Protein AF-A0A2D5AUK9-F1 (afdb_monomer)

Structure (mmCIF, N/CA/C/O backbone):
data_AF-A0A2D5AUK9-F1
#
_entry.id   AF-A0A2D5AUK9-F1
#
loop_
_atom_site.group_PDB
_atom_site.id
_atom_site.type_symbol
_atom_site.label_atom_id
_atom_site.label_alt_id
_atom_site.label_comp_id
_atom_site.label_asym_id
_atom_site.label_entity_id
_atom_site.label_seq_id
_atom_site.pdbx_PDB_ins_code
_atom_site.Cartn_x
_atom_site.Cartn_y
_atom_site.Cartn_z
_atom_site.occupancy
_atom_site.B_iso_or_equiv
_atom_site.auth_seq_id
_atom_site.auth_comp_id
_atom_site.auth_asym_id
_atom_site.auth_atom_id
_atom_site.pdbx_PDB_model_num
ATOM 1 N N . MET A 1 1 ? -25.333 1.059 3.253 1.00 38.12 1 MET A N 1
ATOM 2 C CA . MET A 1 1 ? -24.427 0.078 2.619 1.00 38.12 1 MET A CA 1
ATOM 3 C C . MET A 1 1 ? -23.601 -0.550 3.734 1.00 38.12 1 MET A C 1
ATOM 5 O O . MET A 1 1 ? -22.457 -0.164 3.902 1.00 38.12 1 MET A O 1
ATOM 9 N N . PHE A 1 2 ? -24.202 -1.489 4.479 1.00 33.16 2 PHE A N 1
ATOM 10 C CA . PHE A 1 2 ? -23.838 -1.837 5.863 1.00 33.16 2 PHE A CA 1
ATOM 11 C C . PHE A 1 2 ? -22.328 -1.848 6.141 1.00 33.16 2 PHE A C 1
ATOM 13 O O . PHE A 1 2 ? -21.616 -2.786 5.760 1.00 33.16 2 PHE A O 1
ATOM 20 N N . TYR A 1 3 ? -21.843 -0.794 6.800 1.00 42.16 3 TYR A N 1
ATOM 21 C CA . TYR A 1 3 ? -20.514 -0.777 7.398 1.00 42.16 3 TYR A CA 1
ATOM 22 C C . TYR A 1 3 ? -20.591 -1.569 8.700 1.00 42.16 3 TYR A C 1
ATOM 24 O O . TYR A 1 3 ? -21.022 -1.086 9.737 1.00 42.16 3 TYR A O 1
ATOM 32 N N . VAL A 1 4 ? -20.221 -2.844 8.605 1.00 38.97 4 VAL A N 1
ATOM 33 C CA . VAL A 1 4 ? -20.131 -3.748 9.751 1.00 38.97 4 VAL A CA 1
ATOM 34 C C . VAL A 1 4 ? -19.068 -3.203 10.705 1.00 38.97 4 VAL A C 1
ATOM 36 O O . VAL A 1 4 ? -17.884 -3.197 10.361 1.00 38.97 4 VAL A O 1
ATOM 39 N N . VAL A 1 5 ? -19.486 -2.768 11.898 1.00 44.72 5 VAL A N 1
ATOM 40 C CA . VAL A 1 5 ? -18.587 -2.600 13.049 1.00 44.72 5 VAL A CA 1
ATOM 41 C C . VAL A 1 5 ? -17.869 -3.934 13.234 1.00 44.72 5 VAL A C 1
ATOM 43 O O . VAL A 1 5 ? -18.550 -4.953 13.376 1.00 44.72 5 VAL A O 1
ATOM 46 N N . PRO A 1 6 ? -16.527 -3.988 13.178 1.00 44.09 6 PRO A N 1
ATOM 47 C CA . PRO A 1 6 ? -15.814 -5.252 13.245 1.00 44.09 6 PRO A CA 1
ATOM 48 C C . PRO A 1 6 ? -15.916 -5.826 14.664 1.00 44.09 6 PRO A C 1
ATOM 50 O O . PRO A 1 6 ? -15.053 -5.616 15.513 1.00 44.09 6 PRO A O 1
ATOM 53 N N . SER A 1 7 ? -16.989 -6.570 14.931 1.00 40.69 7 SER A N 1
ATOM 54 C CA . SER A 1 7 ? -17.180 -7.322 16.161 1.00 40.69 7 SER A CA 1
ATOM 55 C C . SER A 1 7 ? -16.310 -8.578 16.117 1.00 40.69 7 SER A C 1
ATOM 57 O O . SER A 1 7 ? -16.712 -9.600 15.566 1.00 40.69 7 SER A O 1
ATOM 59 N N . GLN A 1 8 ? -15.138 -8.472 16.749 1.00 47.16 8 GLN A N 1
ATOM 60 C CA . GLN A 1 8 ? -14.233 -9.560 17.140 1.00 47.16 8 GLN A CA 1
ATOM 61 C C . GLN A 1 8 ? -13.507 -10.324 16.013 1.00 47.16 8 GLN A C 1
ATOM 63 O O . GLN A 1 8 ? -14.069 -10.695 14.991 1.00 47.16 8 GLN A O 1
ATOM 68 N N . PRO A 1 9 ? -12.275 -10.773 16.280 1.00 43.72 9 PRO A N 1
ATOM 69 C CA . PRO A 1 9 ? -11.098 -9.983 16.602 1.00 43.72 9 PRO A CA 1
ATOM 70 C C . PRO A 1 9 ? -10.021 -10.257 15.538 1.00 43.72 9 PRO A C 1
ATOM 72 O O . PRO A 1 9 ? -10.125 -11.176 14.731 1.00 43.72 9 PRO A O 1
ATOM 75 N N . PHE A 1 10 ? -8.926 -9.513 15.604 1.00 48.00 10 PHE A N 1
ATOM 76 C CA . PHE A 1 10 ? -7.631 -9.787 14.978 1.00 48.00 10 PHE A CA 1
ATOM 77 C C . PHE A 1 10 ? -7.019 -11.164 15.358 1.00 48.00 10 PHE A C 1
ATOM 79 O O . PHE A 1 10 ? -5.872 -11.246 15.796 1.00 48.00 10 PHE A O 1
ATOM 86 N N . ARG A 1 11 ? -7.748 -12.280 15.252 1.00 40.00 11 ARG A N 1
ATOM 87 C CA . ARG A 1 11 ? -7.165 -13.623 15.347 1.00 40.00 11 ARG A CA 1
ATOM 88 C C . ARG A 1 11 ? -6.467 -13.892 14.017 1.00 40.00 11 ARG A C 1
ATOM 90 O O . ARG A 1 11 ? -7.070 -13.721 12.969 1.00 40.00 11 ARG A O 1
ATOM 97 N N . SER A 1 12 ? -5.199 -14.295 14.067 1.00 44.03 12 SER A N 1
ATOM 98 C CA . SER A 1 12 ? -4.284 -14.513 12.931 1.00 44.03 12 SER A CA 1
ATOM 99 C C . SER A 1 12 ? -3.873 -13.259 12.132 1.00 44.03 12 SER A C 1
ATOM 101 O O . SER A 1 12 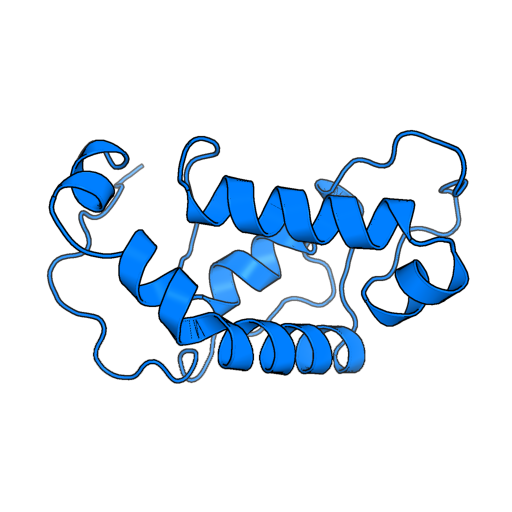? -4.385 -12.998 11.058 1.00 44.03 12 SER A O 1
ATOM 103 N N . PHE A 1 13 ? -2.832 -12.532 12.560 1.00 45.66 13 PHE A N 1
ATOM 104 C CA . PHE A 1 13 ? -2.089 -11.547 11.733 1.00 45.66 13 PHE A CA 1
ATOM 105 C C . PHE A 1 13 ? -1.428 -12.137 10.451 1.00 45.66 13 PHE A C 1
ATOM 107 O O . PHE A 1 13 ? -0.573 -11.501 9.839 1.00 45.66 13 PHE A O 1
ATOM 114 N N . GLY A 1 14 ? -1.773 -13.360 10.033 1.00 47.62 14 GLY A N 1
ATOM 115 C CA . GLY A 1 14 ? -1.424 -13.904 8.725 1.00 47.62 14 GLY A CA 1
ATOM 116 C C . GLY A 1 14 ? -2.565 -13.597 7.768 1.00 47.62 14 GLY A C 1
ATOM 117 O O . GLY A 1 14 ? -3.646 -14.140 7.960 1.00 47.62 14 GLY A O 1
ATOM 118 N N . PHE A 1 15 ? -2.332 -12.709 6.795 1.00 47.31 15 PHE A N 1
ATOM 119 C CA . PHE A 1 15 ? -3.302 -12.299 5.770 1.00 47.31 15 PHE A CA 1
ATOM 120 C C . PHE A 1 15 ? -4.244 -13.442 5.381 1.00 47.31 15 PHE A C 1
ATOM 122 O O . PHE A 1 15 ? -3.783 -14.553 5.121 1.00 47.31 15 PHE A O 1
ATOM 129 N N . GLY A 1 16 ? -5.555 -13.185 5.406 1.00 45.34 16 GLY A N 1
ATOM 130 C CA . GLY A 1 16 ? -6.564 -14.245 5.348 1.00 45.34 16 GLY A CA 1
ATOM 131 C C . GLY A 1 16 ? -6.393 -15.193 4.146 1.00 45.34 16 GLY A C 1
ATOM 132 O O . GLY A 1 16 ? -5.928 -14.757 3.090 1.00 45.34 16 GLY A O 1
ATOM 133 N N . PRO A 1 17 ? -6.819 -16.469 4.254 1.00 45.22 17 PRO A N 1
ATOM 134 C CA . PRO A 1 17 ? -6.462 -17.560 3.334 1.00 45.22 17 PRO A CA 1
ATOM 135 C C . PRO A 1 17 ? -7.004 -17.449 1.896 1.00 45.22 17 PRO A C 1
ATOM 137 O O . PRO A 1 17 ? -6.954 -18.419 1.147 1.00 45.22 17 PRO A O 1
ATOM 140 N N . GLY A 1 18 ? -7.536 -16.309 1.457 1.00 46.53 18 GLY A N 1
ATOM 141 C CA . GLY A 1 18 ? -8.237 -16.295 0.176 1.00 46.53 18 GLY A CA 1
ATOM 142 C C . GLY A 1 18 ? -8.756 -14.968 -0.333 1.00 46.53 18 GLY A C 1
ATOM 143 O O . GLY A 1 18 ? -9.668 -14.978 -1.158 1.00 46.53 18 GLY A O 1
ATOM 144 N N . LEU A 1 19 ? -8.201 -13.821 0.066 1.00 49.03 19 LEU A N 1
ATOM 145 C CA . LEU A 1 19 ? -8.467 -12.613 -0.717 1.00 49.03 19 LEU A CA 1
ATOM 146 C C . LEU A 1 19 ? -7.584 -12.647 -1.962 1.00 49.03 19 LEU A C 1
ATOM 148 O O . LEU A 1 19 ? -6.524 -12.031 -2.014 1.00 49.03 19 LEU A O 1
ATOM 152 N N . GLN A 1 20 ? -8.041 -13.405 -2.965 1.00 53.50 20 GLN A N 1
ATOM 153 C CA . GLN A 1 20 ? -7.488 -13.389 -4.314 1.00 53.50 20 GLN A CA 1
ATOM 154 C C . GLN A 1 20 ? -7.366 -11.924 -4.753 1.00 53.50 20 GLN A C 1
ATOM 156 O O . GLN A 1 20 ? -8.367 -11.225 -4.968 1.00 53.50 20 GLN A O 1
ATOM 161 N N . PHE A 1 21 ? -6.131 -11.423 -4.823 1.00 60.84 21 PHE A N 1
ATOM 162 C CA . PHE A 1 21 ? -5.879 -10.131 -5.439 1.00 60.84 21 PHE A CA 1
ATOM 163 C C . PHE A 1 21 ? -6.265 -10.280 -6.907 1.00 60.84 21 PHE A C 1
ATOM 165 O O . PHE A 1 21 ? -5.948 -11.262 -7.580 1.00 60.84 21 PHE A O 1
ATOM 172 N N . ALA A 1 22 ? -7.014 -9.308 -7.401 1.00 62.34 22 ALA A N 1
ATOM 173 C CA . ALA A 1 22 ? -7.365 -9.294 -8.805 1.00 62.34 22 ALA A CA 1
ATOM 174 C C . ALA A 1 22 ? -6.222 -8.596 -9.538 1.00 62.34 22 ALA A C 1
ATOM 176 O O . ALA A 1 22 ? -5.896 -7.452 -9.213 1.00 62.34 22 ALA A O 1
ATOM 177 N N . SER A 1 23 ? -5.654 -9.256 -10.547 1.00 58.66 23 SER A N 1
ATOM 178 C CA . SER A 1 23 ? -4.596 -8.703 -11.409 1.00 58.66 23 SER A CA 1
ATOM 179 C C . SER A 1 23 ? -4.976 -7.361 -12.049 1.00 58.66 23 SER A C 1
ATOM 181 O O . SER A 1 23 ? -4.109 -6.572 -12.404 1.00 58.66 23 SER A O 1
ATOM 183 N N . ARG A 1 24 ? -6.281 -7.080 -12.163 1.00 63.03 24 ARG A N 1
ATOM 184 C CA . ARG A 1 24 ? -6.840 -5.848 -12.736 1.00 63.03 24 ARG A CA 1
ATOM 185 C C . ARG A 1 24 ? -7.277 -4.799 -11.712 1.00 63.03 24 ARG A C 1
ATOM 187 O O . ARG A 1 24 ? -7.834 -3.778 -12.104 1.00 63.03 24 ARG A O 1
ATOM 194 N N . LYS A 1 25 ? -7.114 -5.043 -10.408 1.00 69.56 25 LYS A N 1
ATOM 195 C CA . LYS A 1 25 ? -7.476 -4.052 -9.385 1.00 69.56 25 LYS A CA 1
ATOM 196 C C . LYS A 1 25 ? -6.307 -3.141 -9.067 1.00 69.56 25 LYS A C 1
ATOM 198 O O . LYS A 1 25 ? -5.149 -3.551 -9.122 1.00 69.56 25 LYS A O 1
ATOM 203 N N . ASN A 1 26 ? -6.646 -1.902 -8.721 1.00 84.50 26 ASN A N 1
ATOM 204 C CA . ASN A 1 26 ? -5.644 -0.929 -8.341 1.00 84.50 26 ASN A CA 1
ATOM 205 C C . ASN A 1 26 ? -4.899 -1.349 -7.067 1.00 84.50 26 ASN A C 1
ATOM 207 O O . ASN A 1 26 ? -5.420 -2.100 -6.232 1.00 84.50 26 ASN A O 1
ATOM 211 N N . ILE A 1 27 ? -3.677 -0.843 -6.939 1.00 87.19 27 ILE A N 1
ATOM 212 C CA . ILE A 1 27 ? -2.759 -1.113 -5.834 1.00 87.19 27 ILE A CA 1
ATOM 213 C C . ILE A 1 27 ? -3.443 -0.923 -4.479 1.00 87.19 27 ILE A C 1
ATOM 215 O O . ILE A 1 27 ? -3.426 -1.830 -3.654 1.00 87.19 27 ILE A O 1
ATOM 219 N N . MET A 1 28 ? -4.148 0.195 -4.291 1.00 87.00 28 MET A N 1
ATOM 220 C CA . MET A 1 28 ? -4.798 0.533 -3.026 1.00 87.00 28 MET A CA 1
ATOM 221 C C . MET A 1 28 ? -5.810 -0.536 -2.602 1.00 87.00 28 MET A C 1
ATOM 223 O O . MET A 1 28 ? -5.788 -1.010 -1.472 1.00 87.00 28 MET A O 1
ATOM 227 N N . THR A 1 29 ? -6.665 -0.982 -3.524 1.00 83.88 29 THR A N 1
ATOM 228 C CA . THR A 1 29 ? -7.683 -2.000 -3.234 1.00 83.88 29 THR A CA 1
ATOM 229 C C . THR A 1 29 ? -7.056 -3.343 -2.874 1.00 83.88 29 THR A C 1
ATOM 231 O O . THR A 1 29 ? -7.568 -4.035 -1.995 1.00 83.88 29 THR A O 1
ATOM 234 N N . ASN A 1 30 ? -5.969 -3.729 -3.546 1.00 83.31 30 ASN A N 1
ATOM 235 C CA . ASN A 1 30 ? -5.287 -4.990 -3.262 1.00 83.31 30 ASN A CA 1
ATOM 236 C C . ASN A 1 30 ? -4.571 -4.950 -1.904 1.00 83.31 30 ASN A C 1
ATOM 238 O O . ASN A 1 30 ? -4.717 -5.901 -1.143 1.00 83.31 30 ASN A O 1
ATOM 242 N N . LEU A 1 31 ? -3.900 -3.849 -1.550 1.00 85.44 31 LEU A N 1
ATOM 243 C CA . LEU A 1 31 ? -3.255 -3.696 -0.237 1.00 85.44 31 LEU A CA 1
ATOM 244 C C . LEU A 1 31 ? -4.274 -3.654 0.912 1.00 85.44 31 LEU A C 1
ATOM 246 O O . LEU A 1 31 ? -4.086 -4.318 1.926 1.00 85.44 31 LEU A O 1
ATOM 250 N N . ILE A 1 32 ? -5.396 -2.950 0.734 1.00 81.44 32 ILE A N 1
ATOM 251 C CA . ILE A 1 32 ? -6.498 -2.917 1.711 1.00 81.44 32 ILE A CA 1
ATOM 252 C C . ILE A 1 32 ? -7.046 -4.325 1.977 1.00 81.44 32 ILE A C 1
ATOM 254 O O . ILE A 1 32 ? -7.191 -4.738 3.128 1.00 81.44 32 ILE A O 1
ATOM 258 N N . ARG A 1 33 ? -7.327 -5.071 0.901 1.00 77.25 33 ARG A N 1
ATOM 259 C CA . ARG A 1 33 ? -7.800 -6.461 0.978 1.00 77.25 33 ARG A CA 1
ATOM 260 C C . ARG A 1 33 ? -6.804 -7.355 1.664 1.00 77.25 33 ARG A C 1
ATOM 262 O O . ARG A 1 33 ? -7.183 -8.189 2.475 1.00 77.25 33 ARG A O 1
ATOM 269 N N . PHE A 1 34 ? -5.543 -7.169 1.335 1.00 76.56 34 PHE A N 1
ATOM 270 C CA . PHE A 1 34 ? -4.480 -7.933 1.925 1.00 76.56 34 PHE A CA 1
ATOM 271 C C . PHE A 1 34 ? -4.418 -7.730 3.439 1.00 76.56 34 PHE A C 1
ATOM 273 O O . PHE A 1 34 ? -4.438 -8.714 4.164 1.00 76.56 34 PHE A O 1
ATOM 280 N N . CYS A 1 35 ? -4.544 -6.491 3.922 1.00 75.50 35 CYS A N 1
ATOM 281 C CA . CYS A 1 35 ? -4.696 -6.182 5.347 1.00 75.50 35 CYS A CA 1
ATOM 282 C C . CYS A 1 35 ? -5.992 -6.728 5.995 1.00 75.50 35 CYS A C 1
ATOM 284 O O . CYS A 1 35 ? -6.216 -6.488 7.177 1.00 75.50 35 CYS A O 1
ATOM 286 N N . GLY A 1 36 ? -6.841 -7.455 5.258 1.00 72.38 36 GLY A N 1
ATOM 287 C CA . GLY A 1 36 ? -8.058 -8.099 5.760 1.00 72.38 36 GLY A CA 1
ATOM 288 C C . GLY A 1 36 ? -9.339 -7.287 5.565 1.00 72.38 36 GLY A C 1
ATOM 289 O O . GLY A 1 36 ? -10.404 -7.717 6.001 1.00 72.38 36 GLY A O 1
ATOM 290 N N . PHE A 1 37 ? -9.277 -6.137 4.889 1.00 73.50 37 PHE A N 1
ATOM 291 C CA . PHE A 1 37 ? -10.410 -5.218 4.782 1.00 73.50 37 PHE A CA 1
ATOM 292 C C . PHE A 1 37 ? -11.045 -5.235 3.390 1.00 73.50 37 PHE A C 1
ATOM 294 O O . PHE A 1 37 ? -10.377 -5.245 2.360 1.00 73.50 37 PHE A O 1
ATOM 301 N N . LYS A 1 38 ? -12.376 -5.175 3.310 1.00 72.00 38 LYS A N 1
ATOM 302 C CA . LYS A 1 38 ? -13.065 -5.061 2.011 1.00 72.00 38 LYS A CA 1
ATOM 303 C C . LYS A 1 38 ? -12.930 -3.655 1.416 1.00 72.00 38 LYS A C 1
ATOM 305 O O . LYS A 1 38 ? -12.813 -3.517 0.196 1.00 72.00 38 LYS A O 1
ATOM 310 N N . LYS A 1 39 ? -12.991 -2.638 2.280 1.00 71.88 39 LYS A N 1
ATOM 311 C CA . LYS A 1 39 ? -12.868 -1.199 2.007 1.00 71.88 39 LYS A CA 1
ATOM 312 C C . LYS A 1 39 ? -12.368 -0.498 3.277 1.00 71.88 39 LYS A C 1
ATOM 314 O O . LYS A 1 39 ? -12.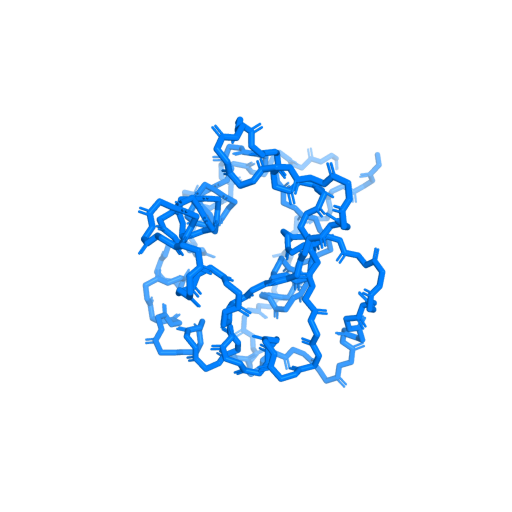576 -1.021 4.366 1.00 71.88 39 LYS A O 1
ATOM 319 N N . LEU A 1 40 ? -11.766 0.678 3.120 1.00 74.56 40 LEU A N 1
ATOM 320 C CA . LEU A 1 40 ? -11.412 1.595 4.209 1.00 74.56 40 LEU A CA 1
ATOM 321 C C . LEU A 1 40 ? -11.904 2.998 3.851 1.00 74.56 40 LEU A C 1
ATOM 323 O O . LEU A 1 40 ? -11.921 3.359 2.670 1.00 74.56 40 LEU A O 1
ATOM 327 N N . HIS A 1 41 ? -12.263 3.789 4.859 1.00 77.56 41 HIS A N 1
ATOM 328 C CA . HIS A 1 41 ? -12.547 5.209 4.673 1.00 77.56 41 HIS A CA 1
ATOM 329 C C . HIS A 1 41 ? -11.250 5.992 4.396 1.00 77.56 41 HIS A C 1
ATOM 331 O O . HIS A 1 41 ? -10.194 5.647 4.921 1.00 77.56 41 HIS A O 1
ATOM 337 N N . GLN A 1 42 ? -11.311 7.069 3.604 1.00 77.81 42 GLN A N 1
ATOM 338 C CA . GLN A 1 42 ? -10.109 7.819 3.192 1.00 77.81 42 GLN A CA 1
ATOM 339 C C . GLN A 1 42 ? -9.402 8.537 4.355 1.00 77.81 42 GLN A C 1
ATOM 341 O O . GLN A 1 42 ? -8.205 8.811 4.290 1.00 77.81 42 GLN A O 1
ATOM 346 N N . ASN A 1 43 ? -10.141 8.829 5.429 1.00 73.75 43 ASN A N 1
ATOM 347 C CA . ASN A 1 43 ? -9.594 9.442 6.641 1.00 73.75 43 ASN A CA 1
ATOM 348 C C . ASN A 1 43 ? -9.040 8.427 7.646 1.00 73.75 43 ASN A C 1
ATOM 350 O O . ASN A 1 43 ? -8.423 8.840 8.620 1.00 73.75 43 ASN A O 1
ATOM 354 N N . CYS A 1 44 ? -9.222 7.126 7.409 1.00 76.88 44 CYS A N 1
ATOM 355 C CA . CYS A 1 44 ? -8.633 6.097 8.254 1.00 76.88 44 CYS A CA 1
ATOM 356 C C . CYS A 1 44 ? -7.101 6.180 8.195 1.00 76.88 44 CYS A C 1
ATOM 358 O O . CYS A 1 44 ? -6.524 6.334 7.113 1.00 76.88 44 CYS A O 1
ATOM 360 N N . TRP A 1 45 ? -6.447 6.013 9.347 1.00 83.38 45 TRP A N 1
ATOM 361 C CA . TRP A 1 45 ? -4.989 5.991 9.446 1.00 83.38 45 TRP A CA 1
ATOM 362 C C . TRP A 1 45 ? -4.362 5.010 8.450 1.00 83.38 45 TRP A C 1
ATOM 364 O O . TRP A 1 45 ? -3.500 5.403 7.671 1.00 83.38 45 TRP A O 1
ATOM 374 N N . LEU A 1 46 ? -4.865 3.769 8.379 1.00 82.19 46 LEU A N 1
ATOM 375 C CA . LEU A 1 46 ? -4.329 2.745 7.475 1.00 82.19 46 LEU A CA 1
ATOM 376 C C . LEU A 1 46 ? -4.464 3.147 6.000 1.00 82.19 46 LEU A C 1
ATOM 378 O O . LEU A 1 46 ? -3.567 2.884 5.200 1.00 82.19 46 LEU A O 1
ATOM 382 N N . TYR A 1 47 ? -5.558 3.819 5.629 1.00 84.44 47 TYR A N 1
ATOM 383 C CA . TYR A 1 47 ? -5.719 4.339 4.272 1.00 84.44 47 TYR A CA 1
ATOM 384 C C . TYR A 1 47 ? -4.658 5.406 3.968 1.00 84.44 47 TYR A C 1
ATOM 386 O O . TYR A 1 47 ? -3.985 5.335 2.939 1.00 84.44 47 TYR A O 1
ATOM 394 N N . ARG A 1 48 ? -4.468 6.374 4.871 1.00 85.25 48 ARG A N 1
ATOM 395 C CA . ARG A 1 48 ? -3.467 7.438 4.700 1.00 85.25 48 ARG A CA 1
ATOM 396 C C . ARG A 1 48 ? -2.045 6.883 4.678 1.00 85.25 48 ARG A C 1
ATOM 398 O O . ARG A 1 48 ? -1.285 7.223 3.779 1.00 85.25 48 ARG A O 1
ATOM 405 N N . TYR A 1 49 ? -1.732 5.951 5.573 1.00 88.06 49 TYR A N 1
ATOM 406 C CA . TYR A 1 49 ? -0.449 5.257 5.622 1.00 88.06 49 TYR A CA 1
ATOM 407 C C . TYR A 1 49 ? -0.124 4.563 4.294 1.00 88.06 49 TYR A C 1
ATOM 409 O O . TYR A 1 49 ? 0.917 4.821 3.688 1.00 88.06 49 TYR A O 1
ATOM 417 N N . LEU A 1 50 ? -1.031 3.720 3.784 1.00 88.62 50 LEU A N 1
ATOM 418 C CA . LEU A 1 50 ? -0.829 3.033 2.503 1.00 88.62 50 LEU A CA 1
ATOM 419 C C . LEU A 1 50 ? -0.687 4.035 1.348 1.00 88.62 50 LEU A C 1
ATOM 421 O O . LEU A 1 50 ? 0.184 3.872 0.492 1.00 88.62 50 LEU A O 1
ATOM 425 N N . GLN A 1 51 ? -1.495 5.098 1.342 1.00 87.94 51 GLN A N 1
ATOM 426 C CA . GLN A 1 51 ? -1.413 6.161 0.343 1.00 87.94 51 GLN A CA 1
ATOM 427 C C . GLN A 1 51 ? -0.052 6.875 0.370 1.00 87.94 51 GLN A C 1
ATOM 429 O O . GLN A 1 51 ? 0.528 7.124 -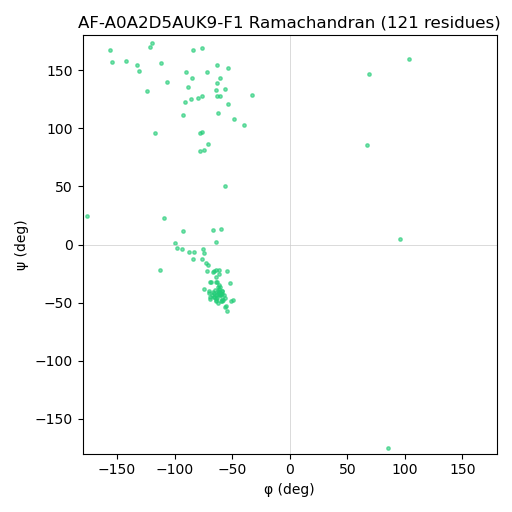0.689 1.00 87.94 51 GLN A O 1
ATOM 434 N N . GLU A 1 52 ? 0.480 7.178 1.552 1.00 88.31 52 GLU A N 1
ATOM 435 C CA . GLU A 1 52 ? 1.793 7.798 1.727 1.00 88.31 52 GLU A CA 1
ATOM 436 C C . GLU A 1 52 ? 2.930 6.872 1.296 1.00 88.31 52 GLU A C 1
ATOM 438 O O . GLU A 1 52 ? 3.843 7.322 0.602 1.00 88.31 52 GLU A O 1
ATOM 443 N N . LYS A 1 53 ? 2.861 5.572 1.607 1.00 88.06 53 LYS A N 1
ATOM 444 C CA . LYS A 1 53 ? 3.857 4.598 1.132 1.00 88.06 53 LYS A CA 1
ATOM 445 C C . LYS A 1 53 ? 3.849 4.481 -0.391 1.00 88.06 53 LYS A C 1
ATOM 447 O O . LYS A 1 53 ? 4.908 4.568 -1.009 1.00 88.06 53 LYS A O 1
ATOM 452 N N . ILE A 1 54 ? 2.674 4.380 -1.017 1.00 87.12 54 ILE A N 1
ATOM 453 C CA . ILE A 1 54 ? 2.548 4.384 -2.486 1.00 87.12 54 ILE A CA 1
ATOM 454 C C . ILE A 1 54 ? 3.135 5.678 -3.068 1.00 87.12 54 ILE A C 1
ATOM 456 O O . ILE A 1 54 ? 3.862 5.655 -4.064 1.00 87.12 54 ILE A O 1
ATOM 460 N N . ARG A 1 55 ? 2.854 6.821 -2.430 1.00 83.75 55 ARG A N 1
ATOM 461 C CA . ARG A 1 55 ? 3.386 8.124 -2.836 1.00 83.75 55 ARG A CA 1
ATOM 462 C C . ARG A 1 55 ? 4.912 8.179 -2.718 1.00 83.75 55 ARG A C 1
ATOM 464 O O . ARG A 1 55 ? 5.556 8.679 -3.634 1.00 83.75 55 ARG A O 1
ATOM 471 N N . SER A 1 56 ? 5.487 7.654 -1.642 1.00 84.31 56 SER A N 1
ATOM 472 C CA . SER A 1 56 ? 6.938 7.593 -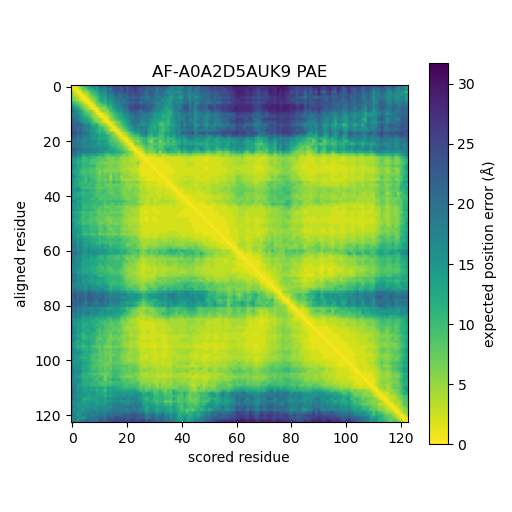1.437 1.00 84.31 56 SER A CA 1
ATOM 473 C C . SER A 1 56 ? 7.624 6.792 -2.547 1.00 84.31 56 SER A C 1
ATOM 475 O O . SER A 1 56 ? 8.533 7.304 -3.198 1.00 84.31 56 SER A O 1
ATOM 477 N N . VAL A 1 57 ? 7.109 5.599 -2.861 1.00 82.62 57 VAL A N 1
ATOM 478 C CA . VAL A 1 57 ? 7.615 4.754 -3.957 1.00 82.62 57 VAL A CA 1
ATOM 479 C C . VAL A 1 57 ? 7.544 5.47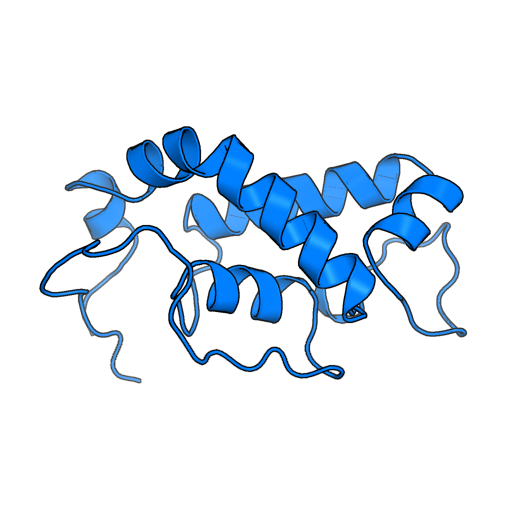6 -5.308 1.00 82.62 57 VAL A C 1
ATOM 481 O O . VAL A 1 57 ? 8.473 5.387 -6.107 1.00 82.62 57 VAL A O 1
ATOM 484 N N . LYS A 1 58 ? 6.469 6.231 -5.566 1.00 76.69 58 LYS A N 1
ATOM 485 C CA . LYS A 1 58 ? 6.319 7.032 -6.792 1.00 76.69 58 LYS A CA 1
ATOM 48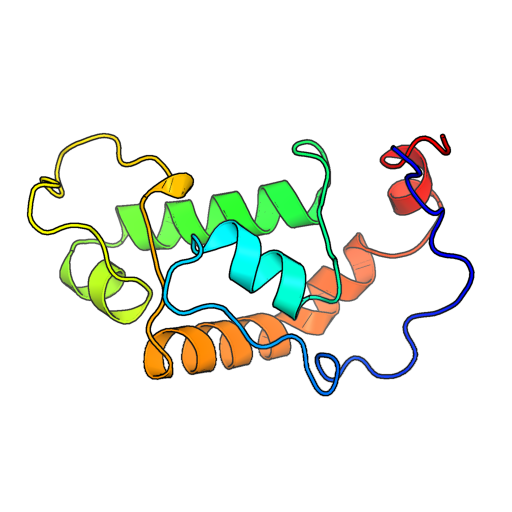6 C C . LYS A 1 58 ? 7.419 8.083 -6.946 1.00 76.69 58 LYS A C 1
ATOM 488 O O . LYS A 1 58 ? 7.938 8.265 -8.044 1.00 76.69 58 LYS A O 1
ATOM 493 N N . PHE A 1 59 ? 7.760 8.782 -5.868 1.00 77.62 59 PHE A N 1
ATOM 494 C CA . PHE A 1 59 ? 8.776 9.837 -5.902 1.00 77.62 59 PHE A CA 1
ATOM 495 C C . PHE A 1 59 ? 10.214 9.312 -5.774 1.00 77.62 59 PHE A C 1
ATOM 497 O O . PHE A 1 59 ? 11.146 10.079 -5.988 1.00 77.62 59 PHE A O 1
ATOM 504 N N . ALA A 1 60 ? 10.410 8.015 -5.513 1.00 79.19 60 ALA A N 1
ATOM 505 C CA . ALA A 1 60 ? 11.728 7.379 -5.441 1.00 79.19 60 ALA A CA 1
ATOM 506 C C . ALA A 1 60 ? 12.399 7.146 -6.815 1.00 79.19 60 ALA A C 1
ATOM 508 O O . ALA A 1 60 ? 13.534 6.679 -6.875 1.00 79.19 60 ALA A O 1
ATOM 509 N N . GLY A 1 61 ? 11.718 7.465 -7.922 1.00 75.19 61 GLY A N 1
ATOM 510 C CA . GLY A 1 61 ? 12.247 7.338 -9.285 1.00 75.19 61 GLY A CA 1
ATOM 511 C C . GLY A 1 61 ? 11.701 6.130 -10.051 1.00 75.19 61 GLY A C 1
ATOM 512 O O . GLY A 1 61 ? 11.186 5.174 -9.475 1.00 75.19 61 GLY A O 1
ATOM 513 N N . SER A 1 62 ? 11.797 6.177 -11.382 1.00 77.75 62 SER A N 1
ATOM 514 C CA . SER A 1 62 ? 11.102 5.249 -12.292 1.00 77.75 62 SER A CA 1
ATOM 515 C C . SER A 1 62 ? 11.515 3.785 -12.122 1.00 77.75 62 SER A C 1
ATOM 517 O O . SER A 1 62 ? 10.656 2.902 -12.139 1.00 77.75 62 SER A O 1
ATOM 519 N N . ALA A 1 63 ? 12.809 3.527 -11.912 1.00 82.38 63 ALA A N 1
ATOM 520 C CA . ALA A 1 63 ? 13.341 2.181 -11.718 1.00 82.38 63 ALA A CA 1
ATOM 521 C C . ALA A 1 63 ? 12.822 1.546 -10.422 1.00 82.38 63 ALA A C 1
ATOM 523 O O . ALA A 1 63 ? 12.367 0.405 -10.436 1.00 82.38 63 ALA A O 1
ATOM 524 N N . VAL A 1 64 ? 12.830 2.300 -9.318 1.00 83.06 64 VAL A N 1
ATOM 525 C CA . VAL A 1 64 ? 12.273 1.850 -8.036 1.00 83.06 64 VAL A CA 1
ATOM 526 C C . VAL A 1 64 ? 10.764 1.668 -8.172 1.00 83.06 64 VAL A C 1
ATOM 528 O O . VAL A 1 64 ? 10.234 0.628 -7.802 1.00 83.06 64 VAL A O 1
ATOM 531 N N . PHE A 1 65 ? 10.065 2.614 -8.795 1.00 82.25 65 PHE A N 1
ATOM 532 C CA . PHE A 1 65 ? 8.615 2.560 -8.974 1.00 82.25 65 PHE A CA 1
ATOM 533 C C . PHE A 1 65 ? 8.140 1.291 -9.707 1.00 82.25 65 PHE A C 1
ATOM 535 O O . PHE A 1 65 ? 7.207 0.625 -9.248 1.00 82.25 65 PHE A O 1
ATOM 542 N N . ALA A 1 66 ? 8.830 0.890 -10.780 1.00 85.38 66 ALA A N 1
ATOM 543 C CA . ALA A 1 66 ? 8.524 -0.329 -11.534 1.00 85.38 66 ALA A CA 1
ATOM 544 C C . ALA A 1 66 ? 8.741 -1.627 -10.730 1.00 85.38 66 ALA A C 1
ATOM 546 O O . ALA A 1 66 ? 8.132 -2.659 -11.020 1.00 85.38 66 ALA A O 1
ATOM 547 N N . GLN A 1 67 ? 9.578 -1.603 -9.687 1.00 87.81 67 GLN A N 1
ATOM 548 C CA . GLN A 1 67 ? 9.777 -2.770 -8.823 1.00 87.81 67 GLN A CA 1
ATOM 549 C C . GLN A 1 67 ? 8.578 -3.058 -7.922 1.00 87.81 67 GLN A C 1
ATOM 551 O O . GLN A 1 67 ? 8.442 -4.201 -7.475 1.00 87.81 67 GLN A O 1
ATOM 556 N N . TRP A 1 68 ? 7.750 -2.046 -7.662 1.00 87.75 68 TRP A N 1
ATOM 557 C CA . TRP A 1 68 ? 6.664 -2.082 -6.686 1.00 87.75 68 TRP A CA 1
ATOM 558 C C . TRP A 1 68 ? 5.278 -2.021 -7.318 1.00 87.75 68 TRP A C 1
ATOM 560 O O . TRP A 1 68 ? 4.322 -2.439 -6.674 1.00 87.75 68 TRP A O 1
ATOM 570 N N . CYS A 1 69 ? 5.135 -1.515 -8.545 1.00 87.44 69 CYS A N 1
ATOM 571 C CA . CYS A 1 69 ? 3.849 -1.483 -9.237 1.00 87.44 69 CYS A CA 1
ATOM 572 C C . CYS A 1 69 ? 3.996 -1.417 -10.761 1.00 87.44 69 CYS A C 1
ATOM 574 O O . CYS A 1 69 ? 5.075 -1.204 -11.312 1.00 87.44 69 CYS A O 1
ATOM 576 N N . THR A 1 70 ? 2.883 -1.642 -11.447 1.00 86.00 70 THR A N 1
ATOM 577 C CA . THR A 1 70 ? 2.727 -1.459 -12.890 1.00 86.00 70 THR A CA 1
ATOM 578 C C . THR A 1 70 ? 1.784 -0.300 -13.154 1.00 86.00 70 THR A C 1
ATOM 580 O O . THR A 1 70 ? 0.944 0.052 -12.323 1.00 86.00 70 THR A O 1
ATOM 583 N N . TYR A 1 71 ? 1.927 0.295 -14.329 1.00 84.50 71 TYR A N 1
ATOM 584 C CA . TYR A 1 71 ? 1.083 1.381 -14.786 1.00 84.50 71 TYR A CA 1
ATOM 585 C C . TYR A 1 71 ? 0.795 1.251 -16.285 1.00 84.50 71 TYR A C 1
ATOM 587 O O . TYR A 1 71 ? 1.553 0.583 -16.992 1.00 84.50 71 TYR A O 1
ATOM 595 N N . PRO A 1 72 ? -0.294 1.860 -16.789 1.00 80.94 72 PRO A N 1
ATOM 596 C CA . PRO A 1 72 ? -0.637 1.793 -18.202 1.00 80.94 72 PRO A CA 1
ATOM 597 C C . PRO A 1 72 ? 0.456 2.396 -19.088 1.00 80.94 72 PRO A C 1
ATOM 599 O O . PRO A 1 72 ? 1.033 3.423 -18.746 1.00 80.94 72 PRO A O 1
ATOM 602 N N . ALA A 1 73 ? 0.686 1.809 -20.265 1.00 77.25 73 ALA A N 1
ATOM 603 C CA . ALA A 1 73 ? 1.739 2.243 -21.191 1.00 77.25 73 ALA A CA 1
ATOM 604 C C . ALA A 1 73 ? 1.578 3.693 -21.693 1.00 77.25 73 ALA A C 1
ATOM 606 O O . ALA A 1 73 ? 2.559 4.331 -22.058 1.00 77.25 73 ALA A O 1
ATOM 607 N N . TRP A 1 74 ? 0.349 4.222 -21.697 1.00 79.25 74 TRP A N 1
ATOM 608 C CA . TRP A 1 74 ? 0.065 5.612 -22.067 1.00 79.25 74 TRP A CA 1
ATOM 609 C C . TRP A 1 74 ? 0.436 6.622 -20.971 1.00 79.25 74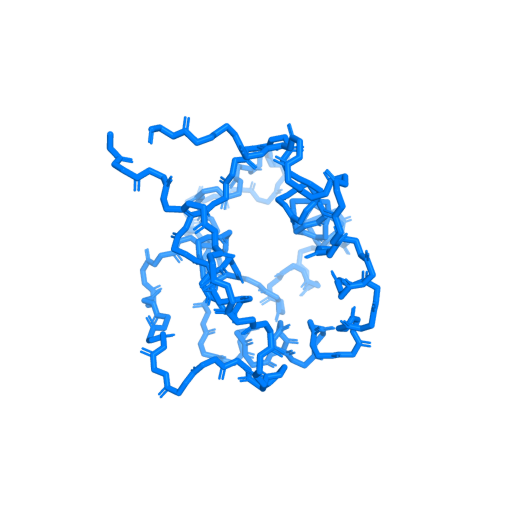 TRP A C 1
ATOM 611 O O . TRP A 1 74 ? 0.448 7.823 -21.232 1.00 79.25 74 TRP A O 1
ATOM 621 N N . TYR A 1 75 ? 0.724 6.166 -19.747 1.00 74.12 75 TYR A N 1
ATOM 622 C CA . TYR A 1 75 ? 1.062 7.046 -18.636 1.00 74.12 75 TYR A CA 1
ATOM 623 C C . TYR A 1 75 ? 2.523 7.503 -18.710 1.00 74.12 75 TYR A C 1
ATOM 625 O O . TYR A 1 75 ? 3.454 6.694 -18.739 1.00 74.12 75 TYR A O 1
ATOM 633 N N . LYS A 1 76 ? 2.729 8.822 -18.672 1.00 69.62 76 LYS A N 1
ATOM 634 C CA . LYS A 1 76 ? 4.056 9.434 -18.642 1.00 69.62 76 LYS A CA 1
ATOM 635 C C . LYS A 1 76 ? 4.507 9.645 -17.199 1.00 69.62 76 LYS A C 1
ATOM 637 O O . LYS A 1 76 ? 3.866 10.358 -16.435 1.00 69.62 76 LYS A O 1
ATOM 642 N N . PHE A 1 77 ? 5.653 9.066 -16.834 1.00 63.53 77 PHE A N 1
ATOM 643 C CA . PHE A 1 77 ? 6.162 9.048 -15.453 1.00 63.53 77 PHE A CA 1
ATOM 644 C C . PHE A 1 77 ? 6.220 10.431 -14.768 1.00 63.53 77 PHE A C 1
ATOM 646 O O . PHE A 1 77 ? 5.969 10.520 -13.569 1.00 63.53 77 PHE A O 1
ATOM 653 N N . HIS A 1 78 ? 6.483 11.501 -15.525 1.00 62.59 78 HIS A N 1
ATOM 654 C CA . HIS A 1 78 ? 6.596 12.877 -15.024 1.00 62.59 78 HIS A CA 1
ATOM 655 C C . HIS A 1 78 ? 5.261 13.551 -14.657 1.00 62.59 78 HIS A C 1
ATOM 657 O O . HIS A 1 78 ? 5.266 14.650 -14.105 1.00 62.59 78 HIS A O 1
ATOM 663 N N . GLU A 1 79 ? 4.116 12.931 -14.939 1.00 67.75 79 GLU A N 1
ATOM 664 C CA . GLU A 1 79 ? 2.811 13.507 -14.621 1.00 67.75 79 GLU A CA 1
ATOM 665 C C . GLU A 1 79 ? 2.381 13.220 -13.167 1.00 67.75 79 GLU A C 1
ATOM 667 O O . GLU A 1 79 ? 2.946 12.403 -12.431 1.00 67.75 79 GLU A O 1
ATOM 672 N N . LYS A 1 80 ? 1.344 13.909 -12.679 1.00 62.44 80 LYS A N 1
ATOM 673 C CA . LYS A 1 80 ? 0.737 13.566 -11.385 1.00 62.44 80 LYS A CA 1
ATOM 674 C C . LYS A 1 80 ? -0.101 12.283 -11.541 1.00 62.44 80 LYS A C 1
ATOM 676 O O . LYS A 1 80 ? -1.318 12.359 -11.628 1.00 62.44 80 LYS A O 1
ATOM 681 N N . MET A 1 81 ? 0.524 11.094 -11.511 1.00 67.56 81 MET A N 1
ATOM 682 C CA . MET A 1 81 ? -0.233 9.829 -11.444 1.00 67.56 81 MET A CA 1
ATOM 683 C C . MET A 1 81 ? -1.168 9.777 -10.242 1.00 67.56 81 MET A C 1
ATOM 685 O O . MET A 1 81 ? -0.721 10.031 -9.113 1.00 67.56 81 MET A O 1
ATOM 689 N N . ARG A 1 82 ? -2.405 9.346 -10.480 1.00 70.44 82 ARG A N 1
ATOM 690 C CA . ARG A 1 82 ? -3.349 8.990 -9.427 1.00 70.44 82 ARG A CA 1
ATOM 691 C C . ARG A 1 82 ? -3.135 7.529 -8.979 1.00 70.44 82 ARG A C 1
ATOM 693 O O . ARG A 1 82 ? -2.841 6.685 -9.820 1.00 70.44 82 ARG A O 1
ATOM 700 N N . PRO A 1 83 ? -3.283 7.183 -7.690 1.00 67.50 83 PRO A N 1
ATOM 701 C CA . PRO A 1 83 ? -3.104 5.803 -7.218 1.00 67.50 83 PRO A CA 1
ATOM 702 C C . PRO A 1 83 ? -4.080 4.779 -7.822 1.00 67.50 83 PRO A C 1
ATOM 704 O O . PRO A 1 83 ? -3.794 3.586 -7.830 1.00 67.50 83 PRO A O 1
ATOM 707 N N . ASP A 1 84 ? -5.232 5.219 -8.336 1.00 71.69 84 ASP A N 1
ATOM 708 C CA . ASP A 1 84 ? -6.270 4.341 -8.888 1.00 71.69 84 ASP A CA 1
ATOM 709 C C . ASP A 1 84 ? -5.925 3.707 -10.243 1.00 71.69 84 ASP A C 1
ATOM 711 O O . ASP A 1 84 ? -6.540 2.707 -10.607 1.00 71.69 84 ASP A O 1
ATOM 715 N N . VAL A 1 85 ? -4.923 4.230 -10.950 1.00 78.19 85 VAL A N 1
ATOM 716 C CA . VAL A 1 85 ? -4.445 3.688 -12.234 1.00 78.19 85 VAL A CA 1
ATOM 717 C C . VAL A 1 85 ? -3.215 2.787 -12.082 1.00 78.19 85 VAL A C 1
ATOM 719 O O . VAL A 1 85 ? -2.747 2.219 -13.062 1.00 78.19 85 VAL A O 1
ATOM 722 N N . MET A 1 86 ? -2.685 2.639 -10.867 1.00 84.81 86 MET A N 1
ATOM 723 C CA . MET A 1 86 ? -1.547 1.763 -10.578 1.00 84.81 86 MET A CA 1
ATOM 724 C C . MET A 1 86 ? -2.035 0.353 -10.251 1.00 84.81 86 MET A C 1
ATOM 726 O O . MET A 1 86 ? -2.955 0.194 -9.450 1.00 84.81 86 MET A O 1
ATOM 730 N N . THR A 1 87 ? -1.393 -0.672 -10.801 1.00 86.56 87 THR A N 1
ATOM 731 C CA . THR A 1 87 ? -1.717 -2.093 -10.586 1.00 86.56 87 THR A CA 1
ATOM 732 C C . THR A 1 87 ? -0.525 -2.858 -10.012 1.00 86.56 87 THR A C 1
ATOM 734 O O . THR A 1 87 ? 0.591 -2.344 -9.949 1.00 86.56 87 THR A O 1
ATOM 737 N N . LEU A 1 88 ? -0.746 -4.100 -9.577 1.00 85.62 88 LEU A N 1
ATOM 738 C CA . LEU A 1 88 ? 0.293 -4.977 -9.032 1.00 85.62 88 LEU A CA 1
ATOM 739 C C . LEU A 1 88 ? 0.338 -6.299 -9.804 1.00 85.62 88 LEU A C 1
ATOM 741 O O . LEU A 1 88 ? -0.695 -6.946 -9.985 1.00 85.62 88 LEU A O 1
ATOM 745 N N . THR A 1 89 ? 1.532 -6.729 -10.210 1.00 85.25 89 THR A N 1
ATOM 746 C CA . THR A 1 89 ? 1.780 -8.126 -10.604 1.00 85.25 89 THR A CA 1
ATOM 747 C C . THR A 1 89 ? 1.878 -9.023 -9.368 1.00 85.25 89 THR A C 1
ATOM 749 O O . THR A 1 89 ? 1.994 -8.529 -8.246 1.00 85.25 89 THR A O 1
ATOM 752 N N . ARG A 1 90 ? 1.886 -10.352 -9.556 1.00 81.12 90 ARG A N 1
ATOM 753 C CA . ARG A 1 90 ? 2.086 -11.305 -8.449 1.00 81.12 90 ARG A CA 1
ATOM 754 C C . ARG A 1 90 ? 3.380 -11.023 -7.683 1.00 81.12 90 ARG A C 1
ATOM 756 O O . ARG A 1 90 ? 3.334 -10.798 -6.484 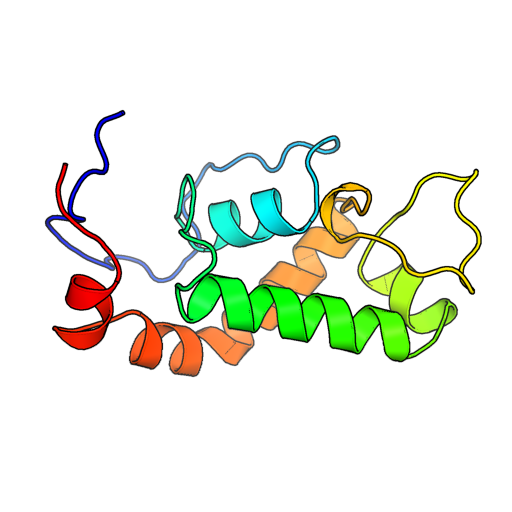1.00 81.12 90 ARG A O 1
ATOM 763 N N . ALA A 1 91 ? 4.502 -10.941 -8.396 1.00 83.69 91 ALA A N 1
ATOM 764 C CA . ALA A 1 91 ? 5.807 -10.697 -7.789 1.00 83.69 91 ALA A CA 1
ATOM 765 C C . ALA A 1 91 ? 5.876 -9.347 -7.051 1.00 83.69 91 ALA A C 1
ATOM 767 O O . ALA A 1 91 ? 6.539 -9.229 -6.026 1.00 83.69 91 ALA A O 1
ATOM 768 N N . GLN A 1 92 ? 5.190 -8.316 -7.555 1.00 87.62 92 GLN A N 1
ATOM 769 C CA . GLN A 1 92 ? 5.089 -7.028 -6.862 1.00 87.62 92 GLN A CA 1
ATOM 770 C C . GLN A 1 92 ? 4.228 -7.137 -5.602 1.00 87.62 92 GLN A C 1
ATOM 772 O O . GLN A 1 92 ? 4.584 -6.573 -4.570 1.00 87.62 92 GLN A O 1
ATOM 777 N N . MET A 1 93 ? 3.125 -7.886 -5.666 1.00 85.56 93 MET A N 1
ATOM 778 C CA . MET A 1 93 ? 2.278 -8.152 -4.507 1.00 85.56 93 MET A CA 1
ATOM 779 C C . MET A 1 93 ? 3.043 -8.908 -3.416 1.00 85.56 93 MET A C 1
ATOM 781 O O . MET A 1 93 ? 2.932 -8.530 -2.258 1.00 85.56 93 MET A O 1
ATOM 785 N N . ASP A 1 94 ? 3.875 -9.890 -3.768 1.00 82.94 94 ASP A N 1
ATOM 786 C CA . ASP A 1 94 ? 4.682 -10.637 -2.792 1.00 82.94 94 ASP A CA 1
ATOM 787 C C . ASP A 1 94 ? 5.711 -9.720 -2.073 1.00 82.94 94 ASP A C 1
ATOM 789 O O . ASP A 1 94 ? 5.985 -9.8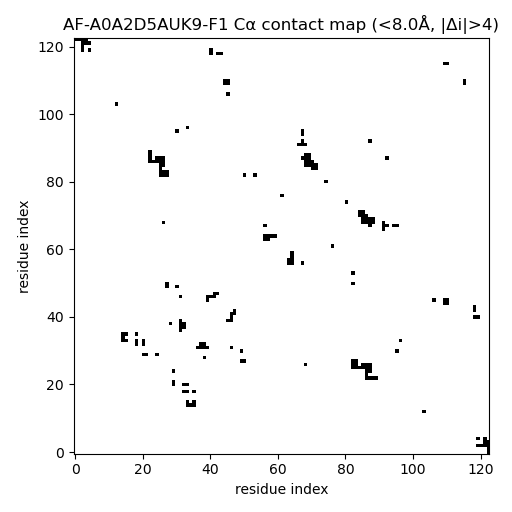80 -0.882 1.00 82.94 94 ASP A O 1
ATOM 793 N N . LYS A 1 95 ? 6.237 -8.685 -2.751 1.00 86.62 95 LYS A N 1
ATOM 794 C CA . LYS A 1 95 ? 7.097 -7.662 -2.116 1.00 86.62 95 LYS A CA 1
ATOM 795 C C . LYS A 1 95 ? 6.326 -6.773 -1.145 1.00 86.62 95 LYS A C 1
ATOM 797 O O . LYS A 1 95 ? 6.797 -6.516 -0.037 1.00 86.62 95 LYS A O 1
ATOM 802 N N . TRP A 1 96 ? 5.147 -6.300 -1.552 1.00 86.81 96 TRP A N 1
ATOM 803 C CA . TRP A 1 96 ? 4.254 -5.543 -0.672 1.00 86.81 96 TRP A CA 1
ATOM 804 C C . TRP A 1 96 ? 3.815 -6.375 0.525 1.00 86.81 96 TRP A C 1
ATOM 806 O O . TRP A 1 96 ? 3.762 -5.857 1.635 1.00 86.81 96 TRP A O 1
ATOM 816 N N . GLU A 1 97 ? 3.561 -7.665 0.316 1.00 82.12 97 GLU A N 1
ATOM 817 C CA . GLU A 1 97 ? 3.291 -8.619 1.380 1.00 82.12 97 GLU A CA 1
ATOM 818 C C . GLU A 1 97 ? 4.410 -8.610 2.410 1.00 82.12 97 GLU A C 1
ATOM 820 O O . GLU A 1 97 ? 4.158 -8.343 3.586 1.00 82.12 97 GLU A O 1
ATOM 825 N N . HIS A 1 98 ? 5.640 -8.861 1.969 1.00 82.62 98 HIS A N 1
ATOM 826 C CA . HIS A 1 98 ? 6.788 -8.884 2.861 1.00 82.62 98 HIS A CA 1
ATOM 827 C C . HIS A 1 98 ? 6.929 -7.559 3.624 1.00 82.62 98 HIS A C 1
ATOM 829 O O . HIS A 1 98 ? 7.048 -7.559 4.847 1.00 82.62 98 HIS A O 1
ATOM 835 N N . PHE A 1 99 ? 6.812 -6.426 2.925 1.00 84.81 99 PHE A N 1
ATOM 836 C CA . PHE A 1 99 ? 6.862 -5.097 3.532 1.00 84.81 99 PHE A CA 1
ATOM 837 C C . PHE A 1 99 ? 5.787 -4.893 4.612 1.00 84.81 99 PHE A C 1
ATOM 839 O O . PHE A 1 99 ? 6.091 -4.431 5.712 1.00 84.81 99 PHE A O 1
ATOM 846 N N . LEU A 1 100 ? 4.533 -5.247 4.325 1.00 82.69 100 LEU A N 1
ATOM 847 C CA . LEU A 1 100 ? 3.421 -5.074 5.259 1.00 82.69 100 LEU A CA 1
ATOM 848 C C . LEU A 1 100 ? 3.523 -6.019 6.461 1.00 82.69 100 LEU A C 1
ATOM 850 O O . LEU A 1 100 ? 3.140 -5.625 7.559 1.00 82.69 100 LEU A O 1
ATOM 854 N N . ARG A 1 101 ? 4.083 -7.228 6.295 1.00 79.62 101 ARG A N 1
ATOM 855 C CA . ARG A 1 101 ? 4.391 -8.116 7.433 1.00 79.62 101 ARG A CA 1
ATOM 856 C C . ARG A 1 101 ? 5.442 -7.501 8.339 1.00 79.62 101 ARG A C 1
ATOM 858 O O . ARG A 1 101 ? 5.238 -7.471 9.549 1.00 79.62 101 ARG A O 1
ATOM 865 N N . THR A 1 102 ? 6.529 -6.991 7.762 1.00 82.31 102 THR A N 1
ATOM 866 C CA . THR A 1 102 ? 7.632 -6.383 8.517 1.00 82.31 102 THR A CA 1
ATOM 867 C C . THR A 1 102 ? 7.168 -5.170 9.323 1.00 82.31 102 THR A C 1
ATOM 869 O O . THR A 1 102 ? 7.588 -5.000 10.462 1.00 82.31 102 THR A O 1
ATOM 872 N N . ASN A 1 103 ? 6.235 -4.375 8.788 1.00 81.44 103 ASN A N 1
ATOM 873 C CA . ASN A 1 103 ? 5.641 -3.225 9.486 1.00 81.44 103 ASN A CA 1
ATOM 874 C C . ASN A 1 103 ? 4.337 -3.578 10.233 1.00 81.44 103 ASN A C 1
ATOM 876 O O . ASN A 1 103 ? 3.613 -2.698 10.698 1.00 81.44 103 ASN A O 1
ATOM 880 N N . GLY A 1 104 ? 4.017 -4.868 10.373 1.00 75.94 104 GLY A N 1
ATOM 881 C CA . GLY A 1 104 ? 2.745 -5.330 10.927 1.00 75.94 104 GLY A CA 1
ATOM 882 C C . GLY A 1 104 ? 2.520 -4.956 12.396 1.00 75.94 104 GLY A C 1
ATOM 883 O O . GLY A 1 104 ? 1.372 -4.918 12.834 1.00 75.94 104 GLY A O 1
ATOM 884 N N . GLY A 1 105 ? 3.585 -4.671 13.154 1.00 75.25 105 GLY A N 1
ATOM 885 C CA . GLY A 1 105 ? 3.503 -4.183 14.537 1.00 75.25 105 GLY A CA 1
ATOM 886 C C . GLY A 1 105 ? 2.962 -2.753 14.640 1.00 75.25 105 GLY A C 1
ATOM 887 O O . GLY A 1 105 ? 2.032 -2.512 15.400 1.00 75.25 105 GLY A O 1
ATOM 888 N N . GLU A 1 106 ? 3.471 -1.837 13.814 1.00 79.69 106 GLU A N 1
ATOM 889 C CA . GLU A 1 106 ? 2.990 -0.447 13.733 1.00 79.69 106 GLU A CA 1
ATOM 890 C C . GLU A 1 106 ? 1.534 -0.406 13.246 1.00 79.69 106 GLU A C 1
ATOM 892 O O . GLU A 1 106 ? 0.675 0.235 13.849 1.00 79.69 106 GLU A O 1
ATOM 897 N N . ILE A 1 107 ? 1.227 -1.175 12.194 1.00 77.56 107 ILE A N 1
ATOM 898 C CA . ILE A 1 107 ? -0.139 -1.288 11.667 1.00 77.56 107 ILE A CA 1
ATOM 899 C C . ILE A 1 107 ? -1.089 -1.809 12.751 1.00 77.56 107 ILE A C 1
ATOM 901 O O . ILE A 1 107 ? -2.215 -1.332 12.862 1.00 77.56 107 ILE A O 1
ATOM 905 N N . ARG A 1 108 ? -0.644 -2.773 13.565 1.00 70.62 108 ARG A N 1
ATOM 906 C CA . ARG A 1 108 ? -1.429 -3.335 14.669 1.00 70.62 108 ARG A CA 1
ATOM 907 C C . ARG A 1 108 ? -1.765 -2.291 15.720 1.00 70.62 108 ARG A C 1
ATOM 909 O O . ARG A 1 108 ? -2.926 -2.195 16.095 1.00 70.62 108 ARG A O 1
ATOM 916 N N . GLU A 1 109 ? -0.770 -1.547 16.180 1.00 73.50 109 GLU A N 1
ATOM 917 C CA . GLU A 1 109 ? -0.948 -0.526 17.212 1.00 73.50 109 GLU A CA 1
ATOM 918 C C . GLU A 1 109 ? -1.945 0.551 16.768 1.00 73.50 109 GLU A C 1
ATOM 920 O O . GLU A 1 109 ? -2.834 0.934 17.520 1.00 73.50 109 GLU A O 1
ATOM 925 N N . GLN A 1 110 ? -1.855 0.971 15.506 1.00 74.25 110 GLN A N 1
ATOM 926 C CA . GLN A 1 110 ? -2.677 2.047 14.950 1.00 74.25 110 GLN A CA 1
ATOM 927 C C . GLN A 1 110 ? -4.061 1.586 14.462 1.00 74.25 110 GLN A C 1
ATOM 929 O O . GLN A 1 110 ? -4.927 2.415 14.176 1.00 74.25 110 GLN A O 1
ATOM 934 N N . CYS A 1 111 ? -4.288 0.272 14.351 1.00 69.50 111 CYS A N 1
ATOM 935 C CA . CYS A 1 111 ? -5.562 -0.310 13.917 1.00 69.50 111 CYS A CA 1
ATOM 936 C C . CYS A 1 111 ? -6.324 -1.009 15.054 1.00 69.50 111 CYS A C 1
ATOM 938 O O . CYS A 1 111 ? -7.131 -1.899 14.791 1.00 69.50 111 CYS A O 1
ATOM 940 N N . GLN A 1 112 ? -6.067 -0.647 16.313 1.00 64.25 112 GLN A N 1
ATOM 941 C CA . GLN A 1 112 ? -6.726 -1.225 17.486 1.00 64.25 112 GLN A CA 1
ATOM 942 C C . GLN A 1 112 ? -7.214 -0.141 18.457 1.00 64.25 112 GLN A C 1
ATOM 944 O O . GLN A 1 112 ? -6.667 0.957 18.522 1.00 64.25 112 GLN A O 1
ATOM 949 N N . GLY A 1 113 ? -8.246 -0.473 19.237 1.00 58.41 113 GLY A N 1
ATOM 950 C CA . GLY A 1 113 ? -8.742 0.357 20.337 1.00 58.41 113 GLY A CA 1
ATOM 951 C C . GLY A 1 113 ? -9.748 1.456 19.949 1.00 58.41 113 GLY A C 1
ATOM 952 O O . GLY A 1 113 ? -10.157 1.556 18.794 1.00 58.41 113 GLY A O 1
ATOM 953 N N . PRO A 1 114 ? -10.145 2.311 20.911 1.00 57.06 114 PRO A N 1
ATOM 954 C CA . PRO A 1 114 ? -11.257 3.262 20.753 1.00 57.06 114 PRO A CA 1
ATOM 955 C C . PRO A 1 114 ? -11.025 4.336 19.679 1.00 57.06 114 PRO A C 1
ATOM 957 O O . PRO A 1 114 ? -11.963 4.846 19.074 1.00 57.06 114 PRO A O 1
ATOM 960 N N . VAL A 1 115 ? -9.758 4.680 19.420 1.00 56.88 115 VAL A N 1
ATOM 961 C CA . VAL A 1 115 ? -9.367 5.623 18.358 1.00 56.88 115 VAL A CA 1
ATOM 962 C C . VAL A 1 115 ? -9.620 5.026 16.977 1.00 56.88 115 VAL A C 1
ATOM 964 O O . VAL A 1 115 ? -9.952 5.752 16.053 1.00 56.88 115 VAL A O 1
ATOM 967 N N . TRP A 1 116 ? -9.489 3.707 16.822 1.00 60.62 116 TRP A N 1
ATOM 968 C CA . TRP A 1 116 ? -9.871 3.036 15.585 1.00 60.62 116 TRP A CA 1
ATOM 969 C C . TRP A 1 116 ? -11.387 3.096 15.393 1.00 60.62 116 TRP A C 1
ATOM 971 O O . TRP A 1 116 ? -11.848 3.426 14.307 1.00 60.62 116 TRP A O 1
ATOM 981 N N . GLU A 1 117 ? -12.151 2.850 16.457 1.00 56.81 117 GLU A N 1
ATOM 982 C CA . GLU A 1 117 ? -13.618 2.852 16.446 1.00 56.81 117 GLU A CA 1
ATOM 983 C C . GLU A 1 117 ? -14.213 4.228 16.098 1.00 56.81 117 GLU A C 1
ATOM 985 O O . GLU A 1 117 ? -15.224 4.287 15.408 1.00 56.81 117 GLU A O 1
ATOM 990 N N . SER A 1 118 ? -13.560 5.338 16.466 1.00 57.53 118 SER A N 1
ATOM 991 C CA . SER A 1 118 ? -14.064 6.694 16.184 1.00 57.53 118 SER A CA 1
ATOM 992 C C . SER A 1 118 ? -14.005 7.117 14.709 1.00 57.53 118 SER A C 1
ATOM 994 O O . SER A 1 118 ? -14.687 8.063 14.318 1.00 57.53 118 SER A O 1
ATOM 996 N N . TYR A 1 119 ? -13.218 6.430 13.872 1.00 55.84 119 TYR A N 1
ATOM 997 C CA . TYR A 1 119 ? -13.149 6.698 12.427 1.00 55.84 119 TYR A CA 1
ATOM 998 C C . TYR A 1 119 ? -14.093 5.823 11.594 1.00 55.84 119 TYR A C 1
ATOM 1000 O O . TYR A 1 119 ? -14.162 6.002 10.372 1.00 55.84 119 TYR A O 1
ATOM 1008 N N . TYR A 1 120 ? -14.796 4.883 12.229 1.00 54.91 120 TYR A N 1
ATOM 1009 C CA . TYR A 1 120 ? -15.806 4.040 11.601 1.00 54.91 120 TYR A CA 1
ATOM 1010 C C . TYR A 1 120 ? -17.149 4.328 12.256 1.00 54.91 120 TYR A C 1
ATOM 1012 O O . TYR A 1 120 ? -17.474 3.766 13.297 1.00 54.91 120 TYR A O 1
ATOM 1020 N N . GLU A 1 121 ? -17.940 5.200 11.636 1.00 41.81 121 GLU A N 1
ATOM 1021 C CA . GLU A 1 121 ? -19.339 5.320 12.026 1.00 41.81 121 GLU A CA 1
ATOM 1022 C C . GLU A 1 121 ? -20.052 3.984 11.743 1.00 41.81 121 GLU A C 1
ATOM 1024 O O . GLU A 1 121 ? -19.930 3.458 10.627 1.00 41.81 121 GLU A O 1
ATOM 1029 N N . PRO A 1 122 ? -20.756 3.404 12.733 1.00 39.28 122 PRO A N 1
ATOM 1030 C CA . PRO A 1 122 ? -21.715 2.349 12.459 1.00 39.28 122 PRO A CA 1
ATOM 1031 C C . PRO A 1 122 ? -22.790 2.917 11.533 1.00 39.28 122 PRO A C 1
ATOM 1033 O O . PRO A 1 122 ? -23.367 3.962 11.830 1.00 39.28 122 PRO A O 1
ATOM 1036 N N . GLU A 1 123 ? -23.056 2.233 10.421 1.00 43.44 123 GLU A N 1
ATOM 1037 C CA . GLU A 1 123 ? -24.359 2.385 9.764 1.00 43.44 123 GLU A CA 1
ATOM 1038 C C . GLU A 1 123 ? -25.432 1.630 10.550 1.00 43.44 123 GLU A C 1
ATOM 1040 O O . GLU A 1 123 ? -25.182 0.446 10.886 1.00 43.44 123 GLU A O 1
#

Solvent-accessible surface area (backbone atoms only — not comparable to full-atom values): 7585 Å² total; per-residue (Å²): 130,82,46,73,68,86,79,78,72,92,73,67,96,59,63,60,100,71,71,76,69,54,72,86,41,25,41,64,62,43,53,41,34,47,78,66,33,95,74,76,56,79,85,32,65,69,44,45,51,52,51,49,53,55,49,51,42,58,73,64,36,71,74,58,28,58,64,58,33,43,66,58,88,88,62,61,87,91,51,91,79,59,68,76,64,26,25,38,52,69,73,23,45,55,51,52,48,54,52,51,58,74,47,39,65,64,53,48,64,69,66,47,63,72,76,41,52,72,70,53,74,71,104

pLDDT: mean 70.79, std 15.52, range [33.16, 88.62]

Foldseek 3Di:
DFPDPPDDDPDDPQFDPDPPDDQPFFPLCSLCVSSVHNDDDCPQPVNVVSVVVLVVQLVVDDVSVVLQWDADPPDDSPDPDDRRRIGDDPNNVVVSVVVCVVCVVVVVVSCDDPNVVVRDDGD

Secondary structure (DSSP, 8-state):
-------S-----S--TT----TTSBHHHHHHHHTT-S---TTSHHHHHHHHHHHHHHHT-HHHHHHH-B--TT--TTS---GGG-B--HHHHHHHHHHHHHTHHHHHHHTSSHHHHTTS---

Mean predicted aligned error: 9.53 Å

Radius of gyration: 15.17 Å; Cα contacts (8 Å, |Δi|>4): 107; chains: 1; bounding box: 38×31×43 Å

Sequence (123 aa):
MFYVVPSQPFRSFGFGPGLQFASRKNIMTNLIRFCGFKKLHQNCWLYRYLQEKIRSVKFAGSAVFAQWCTYPAWYKFHEKMRPDVMTLTRAQMDKWEHFLRTNGGEIREQCQGPVWESYYEPE